Protein AF-A0A1G0ED42-F1 (afdb_monomer)

Radius of gyration: 14.03 Å; Cα contacts (8 Å, |Δi|>4): 177; chains: 1; bounding box: 33×34×34 Å

Mean predicted aligned error: 6.46 Å

Foldseek 3Di:
DPDDDDDDPCLPLVHCVVVPPQDDDDDDQAEAEEEEEPVVCVVCVVSNVVNCVSSNYHYDYDYDYPVNLVDLCVLVVLLVVLVVSVVPPDQGAHEYEEAPSSVVSNVSSCVVNPDRHHHDYHHPDPDD

Sequence (128 aa):
MKNTACHRGLLDPTNATLAHIGEARGTQVVRRLIVIDQAILDVYRDQLRAYFAAWHIRADWKVIDRTNLKTKAIALEIAHAMSQAKSSHRVTPVIAIGCGDLLDRVGLAARMHHQRVSYIRVPVGLMG

pLDDT: mean 81.8, std 12.71,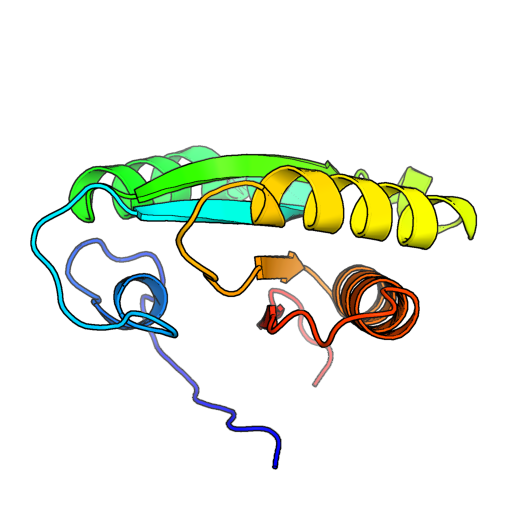 range [36.91, 94.62]

Nearest PDB structures (foldseek):
  5tpr-assembly1_B  TM=8.233E-01  e=5.728E-07  Trichormus variabilis ATCC 29413
  6lk2-assembly1_C  TM=7.253E-01  e=6.692E-05  Providencia alcalifaciens F90-2004
  6lk2-assembly2_B  TM=6.939E-01  e=1.056E-04  Providencia alcalifaciens F90-2004
  3okf-assembly1_B  TM=6.682E-01  e=1.371E-04  Vibrio cholerae O1 biovar El Tor str. N16961
  3okf-assembly1_A  TM=6.426E-01  e=9.897E-05  Vibrio cholerae O1 biovar El Tor str. N16961

Solvent-accessible surface area (backbone atoms only — not comparable to full-atom values): 7614 Å² total; per-residue (Å²): 134,88,88,81,81,91,69,82,59,63,59,38,69,86,42,57,62,70,72,55,63,67,58,78,90,72,100,62,78,46,66,35,48,34,39,31,33,44,74,56,45,71,74,40,46,66,47,51,50,52,24,32,55,72,65,47,37,49,74,44,78,49,72,40,52,75,79,55,72,74,49,79,63,48,26,55,53,49,30,50,53,52,55,62,58,54,72,44,99,59,83,53,44,34,39,34,41,27,40,70,71,58,49,49,36,51,53,47,11,35,65,70,37,94,60,90,55,57,67,44,83,44,76,72,53,100,74,128

Secondary structure (DSSP, 8-state):
-------SSTT-TT--HHHHTTPPP-SSPEEEEEEEEHHHHHHHHHHHHHHHHHTTEEEEEEEE-TTGGG-THHHHHHHHHHHHHHTSSS-PPEEEEE-HHHHHHHHHHHHHSSS---EEEEE-SS--

Structure (mmCIF, N/CA/C/O backbone):
data_AF-A0A1G0ED42-F1
#
_entry.id   AF-A0A1G0ED42-F1
#
loop_
_atom_site.group_PDB
_atom_site.id
_atom_site.type_symbol
_atom_site.label_atom_id
_atom_site.label_alt_id
_atom_site.label_comp_id
_atom_site.label_asym_id
_atom_site.label_entity_id
_atom_site.label_seq_id
_atom_site.pdbx_PDB_ins_code
_atom_site.Cartn_x
_atom_site.Cartn_y
_atom_site.Cartn_z
_atom_site.occupancy
_atom_site.B_iso_or_equiv
_atom_site.auth_seq_id
_atom_site.auth_comp_id
_atom_site.auth_asym_id
_atom_site.auth_atom_id
_atom_site.pdbx_PDB_model_num
ATOM 1 N N . MET A 1 1 ? 11.940 9.689 12.358 1.00 36.91 1 MET A N 1
ATOM 2 C CA . MET A 1 1 ? 11.896 8.333 12.946 1.00 36.91 1 MET A CA 1
ATOM 3 C C . MET A 1 1 ? 11.059 7.435 12.048 1.00 36.91 1 MET A C 1
ATOM 5 O O . MET A 1 1 ? 9.882 7.720 11.872 1.00 36.91 1 MET A O 1
ATOM 9 N N . LYS A 1 2 ? 11.656 6.418 11.413 1.00 48.75 2 LYS A N 1
ATOM 10 C CA . LYS A 1 2 ? 10.901 5.371 10.705 1.00 48.75 2 LYS A CA 1
ATOM 11 C C . LYS A 1 2 ? 10.462 4.356 11.763 1.00 48.75 2 LYS A C 1
ATOM 13 O O . LYS A 1 2 ? 11.318 3.667 12.305 1.00 48.75 2 LYS A O 1
ATOM 18 N N . ASN A 1 3 ? 9.176 4.319 12.104 1.00 60.84 3 ASN A N 1
ATOM 19 C CA . ASN A 1 3 ? 8.655 3.321 13.036 1.00 60.84 3 ASN A CA 1
ATOM 20 C C . ASN A 1 3 ? 8.416 2.028 12.244 1.00 60.84 3 ASN A C 1
ATOM 22 O O . ASN A 1 3 ? 7.456 1.948 11.480 1.00 60.84 3 ASN A O 1
ATOM 26 N N . THR A 1 4 ? 9.347 1.078 12.335 1.00 70.88 4 THR A N 1
ATOM 27 C CA . THR A 1 4 ? 9.291 -0.194 11.598 1.00 70.88 4 THR A CA 1
ATOM 28 C C . THR A 1 4 ? 8.942 -1.300 12.580 1.00 70.88 4 THR A C 1
ATOM 30 O O . THR A 1 4 ? 9.608 -1.432 13.602 1.00 70.88 4 THR A O 1
ATOM 33 N N . ALA A 1 5 ? 7.917 -2.092 12.274 1.00 78.75 5 ALA A N 1
ATOM 34 C CA . ALA A 1 5 ? 7.510 -3.236 13.080 1.00 78.75 5 ALA A CA 1
ATOM 35 C C . ALA A 1 5 ? 7.278 -4.449 12.171 1.00 78.75 5 ALA A C 1
ATOM 37 O O . ALA A 1 5 ? 6.722 -4.315 11.080 1.00 78.75 5 ALA A O 1
ATOM 38 N N . CYS A 1 6 ? 7.727 -5.626 12.610 1.00 78.81 6 CYS A N 1
ATOM 39 C CA . CYS A 1 6 ? 7.523 -6.886 11.902 1.00 78.81 6 CYS A CA 1
ATOM 40 C C . CYS A 1 6 ? 6.319 -7.608 12.512 1.00 78.81 6 CYS A C 1
ATOM 42 O O . CYS A 1 6 ? 6.325 -7.923 13.700 1.00 78.81 6 CYS A O 1
ATOM 44 N N . HIS A 1 7 ? 5.290 -7.861 11.703 1.00 82.12 7 HIS A N 1
ATOM 45 C CA . HIS A 1 7 ? 4.062 -8.528 12.132 1.00 82.12 7 HIS A CA 1
ATOM 46 C C . HIS A 1 7 ? 3.841 -9.793 11.303 1.00 82.12 7 HIS A C 1
ATOM 48 O O . HIS A 1 7 ? 3.868 -9.749 10.072 1.00 82.12 7 HIS A O 1
ATOM 54 N N . ARG A 1 8 ? 3.595 -10.924 11.973 1.00 81.81 8 ARG A N 1
ATOM 55 C CA . ARG A 1 8 ? 3.129 -12.154 11.317 1.00 81.81 8 ARG A CA 1
ATOM 56 C C . ARG A 1 8 ? 1.619 -12.070 11.095 1.00 81.81 8 ARG A C 1
ATOM 58 O O . ARG A 1 8 ? 0.916 -11.482 11.910 1.00 81.81 8 ARG A O 1
ATOM 65 N N . GLY A 1 9 ? 1.139 -12.642 9.991 1.00 85.31 9 GLY A N 1
ATOM 66 C CA . GLY A 1 9 ? -0.294 -12.667 9.677 1.00 85.31 9 GLY A CA 1
ATOM 67 C C . GLY A 1 9 ? -0.903 -11.270 9.547 1.00 85.31 9 GLY A C 1
ATOM 68 O O . GLY A 1 9 ? -1.956 -11.011 10.112 1.00 85.31 9 GLY A O 1
ATOM 69 N N . LEU A 1 10 ? -0.233 -10.337 8.858 1.00 86.06 10 LEU A N 1
ATOM 70 C CA . LEU A 1 10 ? -0.715 -8.951 8.737 1.00 86.06 10 LEU A CA 1
ATOM 71 C C . LEU A 1 10 ? -2.118 -8.848 8.113 1.00 86.06 10 LEU A C 1
ATOM 73 O O . LEU A 1 10 ? -2.864 -7.935 8.448 1.00 86.06 10 LEU A O 1
ATOM 77 N N . LEU A 1 11 ? -2.450 -9.775 7.210 1.00 86.88 11 LEU A N 1
ATOM 78 C CA . LEU A 1 11 ? -3.744 -9.855 6.526 1.00 86.88 11 LEU A CA 1
ATOM 79 C C . LEU A 1 11 ? -4.715 -10.842 7.194 1.00 86.88 11 LEU A C 1
ATOM 81 O O . LEU A 1 11 ? -5.769 -11.129 6.633 1.00 86.88 11 LEU A O 1
ATOM 85 N N . ASP A 1 12 ? -4.373 -11.371 8.372 1.00 88.62 12 ASP A N 1
ATOM 86 C CA . ASP A 1 12 ? -5.309 -12.153 9.177 1.00 88.62 12 ASP A CA 1
ATOM 87 C C . ASP A 1 12 ? -6.413 -11.214 9.696 1.00 88.62 12 ASP A C 1
ATOM 89 O O . ASP A 1 12 ? -6.086 -10.196 10.311 1.00 88.62 12 ASP A O 1
ATOM 93 N N . PRO A 1 13 ? -7.709 -11.502 9.476 1.00 86.31 13 PRO A N 1
ATOM 94 C CA . PRO A 1 13 ? -8.805 -10.668 9.969 1.00 86.31 13 PRO A CA 1
ATOM 95 C C . PRO A 1 13 ? -8.769 -10.403 11.479 1.00 86.31 13 PRO A C 1
ATOM 97 O O . PRO A 1 13 ? -9.276 -9.380 11.925 1.00 86.31 13 PRO A O 1
ATOM 100 N N . THR A 1 14 ? -8.145 -11.276 12.272 1.00 86.00 14 THR A N 1
ATOM 101 C CA . THR A 1 14 ? -7.975 -11.089 13.721 1.00 86.00 14 THR A CA 1
ATOM 102 C C . THR A 1 14 ? -6.859 -10.099 14.077 1.00 86.00 14 THR A C 1
ATOM 104 O O . THR A 1 14 ? -6.791 -9.604 15.204 1.00 86.00 14 THR A O 1
ATOM 107 N N . ASN A 1 15 ? -5.988 -9.759 13.123 1.00 87.12 15 ASN A N 1
ATOM 108 C CA . ASN A 1 15 ? -4.863 -8.860 13.327 1.00 87.12 15 ASN A CA 1
ATOM 109 C C . ASN A 1 15 ? -5.266 -7.392 13.127 1.00 87.12 15 ASN A C 1
ATOM 111 O O . ASN A 1 15 ? -5.411 -6.901 12.010 1.00 87.12 15 ASN A O 1
ATOM 115 N N . ALA A 1 16 ? -5.356 -6.642 14.222 1.00 85.56 16 ALA A N 1
ATOM 116 C CA . ALA A 1 16 ? -5.762 -5.240 14.190 1.00 85.56 16 ALA A CA 1
ATOM 117 C C . ALA A 1 16 ? -4.673 -4.258 13.714 1.00 85.56 16 ALA A C 1
ATOM 119 O O . ALA A 1 16 ? -4.929 -3.059 13.633 1.00 85.56 16 ALA A O 1
ATOM 120 N N . THR A 1 17 ? -3.442 -4.713 13.442 1.00 86.62 17 THR A N 1
ATOM 121 C CA . THR A 1 17 ? -2.308 -3.819 13.163 1.00 86.62 17 THR A CA 1
ATOM 122 C C . THR A 1 17 ? -2.578 -2.905 11.971 1.00 86.62 17 THR A C 1
ATOM 124 O O . THR A 1 17 ? -2.555 -1.688 12.132 1.00 86.62 17 THR A O 1
ATOM 127 N N . LEU A 1 18 ? -2.859 -3.443 10.781 1.00 83.94 18 LEU A N 1
ATOM 128 C CA . LEU A 1 18 ? -3.051 -2.599 9.597 1.00 83.94 18 LEU A CA 1
ATOM 129 C C . LEU A 1 18 ? -4.324 -1.744 9.716 1.00 83.94 18 LEU A C 1
ATOM 131 O O . LEU A 1 18 ? -4.323 -0.585 9.292 1.00 83.94 18 LEU A O 1
ATOM 135 N N . ALA A 1 19 ? -5.364 -2.280 10.356 1.00 82.56 19 ALA A N 1
ATOM 136 C CA . ALA A 1 19 ? -6.606 -1.577 10.636 1.00 82.56 19 ALA A CA 1
ATOM 137 C C . ALA A 1 19 ? -6.406 -0.372 11.563 1.00 82.56 19 ALA A C 1
ATOM 139 O O . ALA A 1 19 ? -6.834 0.717 11.226 1.00 82.56 19 ALA A O 1
ATOM 140 N N . HIS A 1 20 ? -5.672 -0.481 12.667 1.00 81.62 20 HIS A N 1
ATOM 141 C CA . HIS A 1 20 ? -5.564 0.625 13.627 1.00 81.62 20 HIS A CA 1
ATOM 142 C C . HIS A 1 20 ? -4.444 1.635 13.329 1.00 81.62 20 HIS A C 1
ATOM 144 O O . HIS A 1 20 ? -4.409 2.706 13.942 1.00 81.62 20 HIS A O 1
ATOM 150 N N . ILE A 1 21 ? -3.519 1.356 12.398 1.00 78.00 21 ILE A N 1
ATOM 151 C CA . ILE A 1 21 ? -2.447 2.317 12.094 1.00 78.00 21 ILE A CA 1
ATOM 152 C C . ILE A 1 21 ? -3.033 3.599 11.488 1.00 78.00 21 ILE A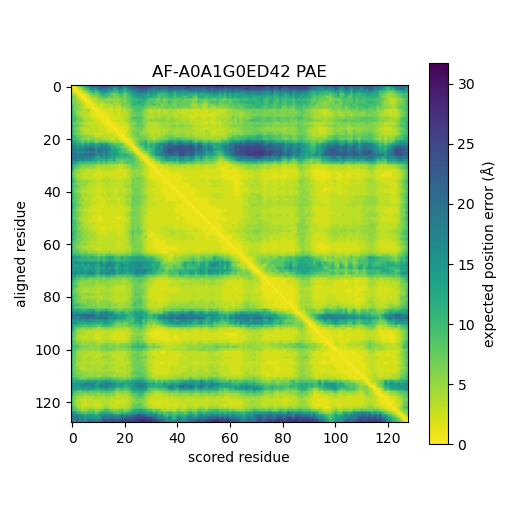 C 1
ATOM 154 O O . ILE A 1 21 ? -3.638 3.593 10.416 1.00 78.00 21 ILE A O 1
ATOM 158 N N . GLY A 1 22 ? -2.774 4.719 12.166 1.00 63.62 22 GLY A N 1
ATOM 159 C CA . GLY A 1 22 ? -3.174 6.056 11.729 1.00 63.62 22 GLY A CA 1
ATOM 160 C C . GLY A 1 22 ? -4.637 6.404 11.986 1.00 63.62 22 GLY A C 1
ATOM 161 O O . GLY A 1 22 ? -5.102 7.423 11.479 1.00 63.62 22 GLY A O 1
ATOM 162 N N . GLU A 1 23 ? -5.360 5.601 12.767 1.00 64.62 23 GLU A N 1
ATOM 163 C CA . GLU A 1 23 ? -6.702 5.953 13.219 1.00 64.62 23 GLU A CA 1
ATOM 164 C C . GLU A 1 23 ? -6.689 6.820 14.478 1.00 64.62 23 GLU A C 1
ATOM 166 O O . GLU A 1 23 ? -6.105 6.473 15.502 1.00 64.62 23 GLU A O 1
ATOM 171 N N . ALA A 1 24 ? -7.446 7.919 14.427 1.00 50.66 24 ALA A N 1
ATOM 172 C CA . ALA A 1 24 ? -8.137 8.416 15.607 1.00 50.66 24 ALA A CA 1
ATOM 173 C C . ALA A 1 24 ? -9.297 7.445 15.887 1.00 50.66 24 ALA A C 1
ATOM 175 O O . ALA A 1 24 ? -10.108 7.193 14.992 1.00 50.66 24 ALA A O 1
ATOM 176 N N . ARG A 1 25 ? -9.352 6.859 17.085 1.00 49.53 25 ARG A N 1
ATOM 177 C CA . ARG A 1 25 ? -10.389 5.904 17.519 1.00 49.53 25 ARG A CA 1
ATOM 178 C C . ARG A 1 25 ? -11.801 6.410 17.172 1.00 49.53 25 ARG A C 1
ATOM 180 O O . ARG A 1 25 ? -12.131 7.544 17.503 1.00 49.53 25 ARG A O 1
ATOM 187 N N . GLY A 1 26 ? -12.621 5.597 16.502 1.00 52.31 26 GLY A N 1
ATOM 188 C CA . GLY A 1 26 ? -14.017 5.929 16.191 1.00 52.31 26 GLY A CA 1
ATOM 189 C C . GLY A 1 26 ? -14.748 4.807 15.447 1.00 52.31 26 GLY A C 1
ATOM 190 O O . GLY A 1 26 ? -14.136 4.070 14.686 1.00 52.31 26 GLY A O 1
ATOM 191 N N . THR A 1 27 ? -16.055 4.685 15.670 1.00 53.28 27 THR A N 1
ATOM 192 C CA . THR A 1 27 ? -16.942 3.580 15.243 1.00 53.28 27 THR A CA 1
ATOM 193 C C . THR A 1 27 ? -17.415 3.654 13.782 1.00 53.28 27 THR A C 1
ATOM 195 O O . THR A 1 27 ? -18.440 3.075 13.430 1.00 53.28 27 THR A O 1
ATOM 198 N N . GLN A 1 28 ? -16.715 4.389 12.915 1.00 62.31 28 GLN A N 1
ATOM 199 C CA . GLN A 1 28 ? -17.231 4.778 11.600 1.00 62.31 28 GLN A CA 1
ATOM 200 C C . GLN A 1 28 ? -16.343 4.273 10.463 1.00 62.31 28 GLN A C 1
ATOM 202 O O . GLN A 1 28 ? -15.123 4.254 10.598 1.00 62.31 28 GLN A O 1
ATOM 207 N N . VAL A 1 29 ? -16.967 3.896 9.339 1.00 65.88 29 VAL A N 1
ATOM 208 C CA . VAL A 1 29 ? -16.306 3.353 8.138 1.00 65.88 29 VAL A CA 1
ATOM 209 C C . VAL A 1 29 ? -15.124 4.230 7.727 1.00 65.88 29 VAL A C 1
ATOM 211 O O . VAL A 1 29 ? -15.290 5.398 7.363 1.00 65.88 29 VAL A O 1
ATOM 214 N N . VAL A 1 30 ? -13.922 3.657 7.757 1.00 78.69 30 VAL A N 1
ATOM 215 C CA . VAL A 1 30 ? -12.686 4.374 7.438 1.00 78.69 30 VAL A CA 1
ATOM 216 C C . VAL A 1 30 ? -12.359 4.179 5.964 1.00 78.69 30 VAL A C 1
ATOM 21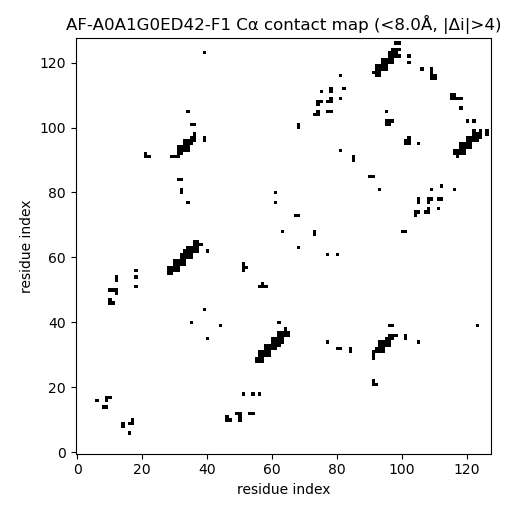8 O O . VAL A 1 30 ? -12.164 3.061 5.492 1.00 78.69 30 VAL A O 1
ATOM 221 N N . ARG A 1 31 ? -12.296 5.281 5.211 1.00 83.94 31 ARG A N 1
ATOM 222 C CA . ARG A 1 31 ? -11.876 5.272 3.804 1.00 83.94 31 ARG A CA 1
ATOM 223 C C . ARG A 1 31 ? -10.353 5.380 3.712 1.00 83.94 31 ARG A C 1
ATOM 225 O O . ARG A 1 31 ? -9.760 6.245 4.365 1.00 83.94 31 ARG A O 1
ATOM 232 N N . ARG A 1 32 ? -9.714 4.508 2.925 1.00 87.75 32 ARG A N 1
ATOM 233 C CA . ARG A 1 32 ? -8.251 4.486 2.747 1.00 87.75 32 ARG A CA 1
ATOM 234 C C . ARG A 1 32 ? -7.864 4.292 1.292 1.00 87.75 32 ARG A C 1
ATOM 236 O O . ARG A 1 32 ? -8.375 3.395 0.629 1.00 87.75 32 ARG A O 1
ATOM 243 N N . LEU A 1 33 ? -6.899 5.088 0.840 1.00 91.19 33 LEU A N 1
ATOM 244 C CA . LEU A 1 33 ? -6.227 4.866 -0.433 1.00 91.19 33 LEU A CA 1
ATOM 245 C C . LEU A 1 33 ? -5.178 3.763 -0.267 1.00 91.19 33 LEU A C 1
ATOM 247 O O . LEU A 1 33 ? -4.265 3.890 0.554 1.00 91.19 33 LEU A O 1
ATOM 251 N N . ILE A 1 34 ? -5.304 2.712 -1.072 1.00 93.31 34 ILE A N 1
ATOM 252 C CA . ILE A 1 34 ? -4.360 1.603 -1.162 1.00 93.31 34 ILE A CA 1
ATOM 253 C C . ILE A 1 34 ? -3.635 1.697 -2.504 1.00 93.31 34 ILE A C 1
ATOM 255 O O . ILE A 1 34 ? -4.251 1.574 -3.562 1.00 93.31 34 ILE A O 1
ATOM 259 N N . VAL A 1 35 ? -2.323 1.914 -2.462 1.00 94.50 35 VAL A N 1
ATOM 260 C CA . VAL A 1 35 ? -1.449 1.859 -3.638 1.00 94.50 35 VAL A CA 1
ATOM 261 C C . VAL A 1 35 ? -0.757 0.502 -3.638 1.00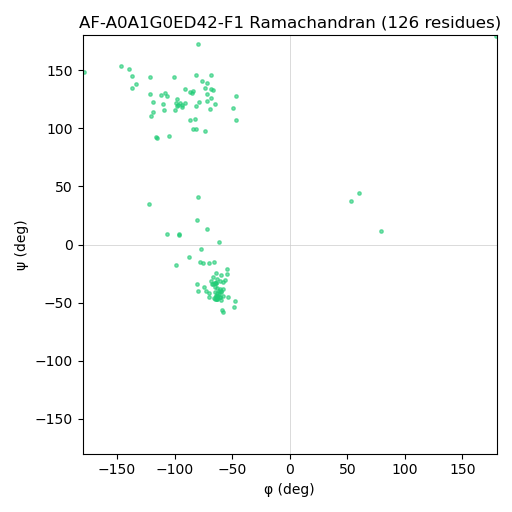 94.50 35 VAL A C 1
ATOM 263 O O . VAL A 1 35 ? -0.004 0.201 -2.713 1.00 94.50 35 VAL A O 1
ATOM 266 N N . ILE A 1 36 ? -1.022 -0.331 -4.642 1.00 94.62 36 ILE A N 1
ATOM 267 C CA . ILE A 1 36 ? -0.561 -1.725 -4.655 1.00 94.62 36 ILE A CA 1
ATOM 268 C C . ILE A 1 36 ? -0.019 -2.136 -6.022 1.00 94.62 36 ILE A C 1
ATOM 270 O O . ILE A 1 36 ? -0.522 -1.694 -7.054 1.00 94.62 36 ILE A O 1
ATOM 274 N N . ASP A 1 37 ? 1.002 -2.989 -6.017 1.00 92.25 37 ASP A N 1
ATOM 275 C CA .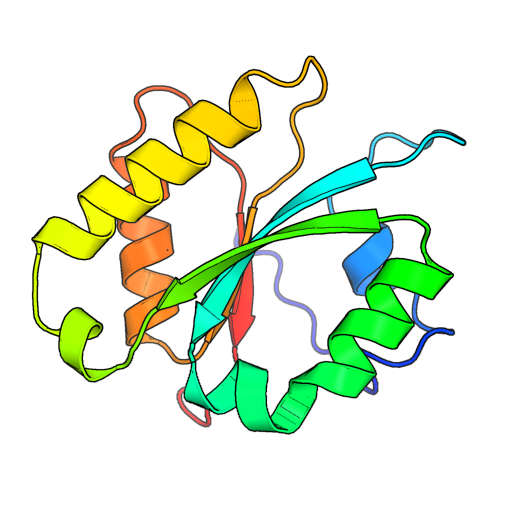 ASP A 1 37 ? 1.495 -3.666 -7.218 1.00 92.25 37 ASP A CA 1
ATOM 276 C C . ASP A 1 37 ? 0.465 -4.686 -7.737 1.00 92.25 37 ASP A C 1
ATOM 278 O O . ASP A 1 37 ? -0.074 -5.479 -6.961 1.00 92.25 37 ASP A O 1
ATOM 282 N N . GLN A 1 38 ? 0.208 -4.687 -9.046 1.00 93.31 38 GLN A N 1
ATOM 283 C CA . GLN A 1 38 ? -0.741 -5.600 -9.692 1.00 93.31 38 GLN A CA 1
ATOM 284 C C . GLN A 1 38 ? -0.460 -7.076 -9.365 1.00 93.31 38 GLN A C 1
ATOM 286 O O . GLN A 1 38 ? -1.379 -7.798 -8.987 1.00 93.31 38 GLN A O 1
ATOM 291 N N . ALA A 1 39 ? 0.802 -7.514 -9.419 1.00 91.19 39 ALA A N 1
ATOM 292 C CA . ALA A 1 39 ? 1.155 -8.913 -9.183 1.00 91.19 39 ALA A CA 1
ATOM 293 C C . ALA A 1 39 ? 0.885 -9.337 -7.731 1.00 91.19 39 ALA A C 1
ATOM 295 O O . ALA A 1 39 ? 0.482 -10.468 -7.472 1.00 91.19 39 ALA A O 1
ATOM 296 N N . ILE A 1 40 ? 1.062 -8.421 -6.773 1.00 91.94 40 ILE A N 1
ATOM 297 C CA . ILE A 1 40 ? 0.714 -8.672 -5.369 1.00 91.94 40 ILE A CA 1
ATOM 298 C C . ILE A 1 40 ? -0.799 -8.732 -5.216 1.00 91.94 40 ILE A C 1
ATOM 300 O O . ILE A 1 40 ? -1.308 -9.625 -4.541 1.00 91.94 40 ILE A O 1
ATOM 304 N N . LEU A 1 41 ? -1.524 -7.793 -5.829 1.00 94.12 41 LEU A N 1
ATOM 305 C CA . LEU A 1 41 ? -2.977 -7.797 -5.760 1.00 94.12 41 LEU A CA 1
ATOM 306 C C . LEU A 1 41 ? -3.546 -9.104 -6.309 1.00 94.12 41 LEU A C 1
ATOM 308 O O . LEU A 1 41 ? -4.486 -9.617 -5.723 1.00 94.12 41 LEU A O 1
ATOM 312 N N . ASP A 1 42 ? -2.983 -9.663 -7.375 1.00 93.94 42 ASP A N 1
ATOM 313 C CA . ASP A 1 42 ? -3.481 -10.911 -7.955 1.00 93.94 42 ASP A CA 1
ATOM 314 C C . ASP A 1 42 ? -3.256 -12.130 -7.055 1.00 93.94 42 ASP A C 1
ATOM 316 O O . ASP A 1 42 ? -4.107 -13.013 -7.013 1.00 93.94 42 ASP A O 1
ATOM 320 N N . VAL A 1 43 ? -2.181 -12.144 -6.262 1.00 93.38 43 VAL A N 1
ATOM 321 C CA . VAL A 1 43 ? -1.913 -13.219 -5.290 1.00 93.38 43 VAL A CA 1
ATOM 322 C C . VAL A 1 43 ? -2.729 -13.048 -4.005 1.00 93.38 43 VAL A C 1
ATOM 324 O O . VAL A 1 43 ? -3.229 -14.020 -3.445 1.00 93.38 43 VAL A O 1
ATOM 327 N N . TYR A 1 44 ? -2.875 -11.813 -3.522 1.00 92.31 44 TYR A N 1
ATOM 328 C CA . TYR A 1 44 ? -3.437 -11.516 -2.200 1.00 92.31 44 TYR A CA 1
ATOM 329 C C . TYR A 1 44 ? -4.855 -10.936 -2.243 1.00 92.31 44 TYR A C 1
ATOM 331 O O . TYR A 1 44 ? -5.362 -10.492 -1.211 1.00 92.31 44 TYR A O 1
ATOM 339 N N . ARG A 1 45 ? -5.510 -10.930 -3.412 1.00 93.56 45 ARG A N 1
ATOM 340 C CA . ARG A 1 45 ? -6.808 -10.273 -3.652 1.00 93.56 45 ARG A CA 1
ATOM 341 C C . ARG A 1 45 ? -7.842 -10.606 -2.587 1.00 93.56 45 ARG A C 1
ATOM 343 O O . ARG A 1 45 ? -8.433 -9.700 -1.998 1.00 93.56 45 ARG A O 1
ATOM 350 N N . ASP A 1 46 ? -8.049 -11.896 -2.357 1.00 93.50 46 ASP A N 1
ATOM 351 C CA . ASP A 1 46 ? -9.115 -12.386 -1.489 1.00 93.50 46 ASP A CA 1
ATOM 352 C C . ASP A 1 46 ? -8.797 -12.118 -0.021 1.00 93.50 46 ASP A C 1
ATOM 354 O O . ASP A 1 46 ? -9.658 -11.649 0.719 1.00 93.50 46 ASP A O 1
ATOM 358 N N . GLN A 1 47 ? -7.536 -12.297 0.381 1.00 93.00 47 GLN A N 1
ATOM 359 C CA . GLN A 1 47 ? -7.074 -12.002 1.739 1.00 93.00 47 GLN A CA 1
ATOM 360 C C . GLN A 1 47 ? -7.199 -10.510 2.060 1.00 93.00 47 GLN A C 1
ATOM 362 O O . GLN A 1 47 ? -7.714 -10.139 3.110 1.00 93.00 47 GLN A O 1
ATOM 367 N N . LEU A 1 48 ? -6.793 -9.642 1.131 1.00 93.06 48 LEU A N 1
ATOM 368 C CA . LEU A 1 48 ? -6.923 -8.195 1.275 1.00 93.06 48 LEU A CA 1
ATOM 369 C C . LEU A 1 48 ? -8.390 -7.763 1.368 1.00 93.06 48 LEU A C 1
ATOM 371 O O . LEU A 1 48 ? -8.740 -6.944 2.217 1.00 93.06 48 LEU A O 1
ATOM 375 N N . ARG A 1 49 ? -9.260 -8.308 0.508 1.00 91.88 49 ARG A N 1
ATOM 376 C CA . ARG A 1 49 ? -10.699 -8.012 0.537 1.00 91.88 49 ARG A CA 1
ATOM 377 C C . ARG A 1 49 ? -11.342 -8.480 1.836 1.00 91.88 49 ARG A C 1
ATOM 379 O O . ARG A 1 49 ? -12.068 -7.698 2.443 1.00 91.88 49 ARG A O 1
ATOM 386 N N . ALA A 1 50 ? -11.051 -9.705 2.270 1.00 91.94 50 ALA A N 1
ATOM 387 C CA . ALA A 1 50 ? -11.554 -10.255 3.524 1.00 91.94 50 ALA A CA 1
ATOM 388 C C . ALA A 1 50 ? -11.092 -9.419 4.725 1.00 91.94 50 ALA A C 1
ATOM 390 O O . ALA A 1 50 ? -11.913 -9.049 5.562 1.00 91.94 50 ALA A O 1
ATOM 391 N N . TYR A 1 51 ? -9.810 -9.047 4.764 1.00 91.88 51 TYR A N 1
ATOM 392 C CA . TYR A 1 51 ? -9.252 -8.201 5.814 1.00 91.88 51 TYR A CA 1
ATOM 393 C C . TYR A 1 51 ? -9.956 -6.842 5.883 1.00 91.88 51 TYR A C 1
ATOM 395 O O . TYR A 1 51 ? -10.508 -6.474 6.917 1.00 91.88 51 TYR A O 1
ATOM 403 N N . PHE A 1 52 ? -9.996 -6.092 4.777 1.00 90.38 52 PHE A N 1
ATOM 404 C CA . PHE A 1 52 ? -10.611 -4.763 4.786 1.00 90.38 52 PHE A CA 1
ATOM 405 C C . PHE A 1 52 ? -12.119 -4.811 5.060 1.00 90.38 52 PHE A C 1
ATOM 407 O O . PHE A 1 52 ? -12.633 -3.911 5.723 1.00 90.38 52 PHE A O 1
ATOM 414 N N . ALA A 1 53 ? -12.817 -5.861 4.618 1.00 89.25 53 ALA A N 1
ATOM 415 C CA . ALA A 1 53 ? -14.226 -6.064 4.940 1.00 89.25 53 ALA A CA 1
ATOM 416 C C . ALA A 1 53 ? -14.447 -6.323 6.439 1.00 89.25 53 ALA A C 1
ATOM 418 O O . ALA A 1 53 ? -15.315 -5.683 7.031 1.00 89.25 53 ALA A O 1
ATOM 419 N N . ALA A 1 54 ? -13.640 -7.193 7.059 1.00 89.44 54 ALA A N 1
ATOM 420 C CA . ALA A 1 54 ? -13.728 -7.512 8.486 1.00 89.44 54 ALA A CA 1
ATOM 421 C C . ALA A 1 54 ? -13.510 -6.284 9.386 1.00 89.44 54 ALA A C 1
ATOM 423 O O . ALA A 1 54 ? -14.116 -6.175 10.447 1.00 89.44 54 ALA A O 1
ATOM 424 N N . TRP A 1 55 ? -12.689 -5.334 8.933 1.00 87.56 55 TRP A N 1
ATOM 425 C CA . TRP A 1 55 ? -12.390 -4.094 9.655 1.00 87.56 55 TRP A CA 1
ATOM 426 C C . TRP A 1 55 ? -13.238 -2.891 9.215 1.00 87.56 55 TRP A C 1
ATOM 428 O O . TRP A 1 55 ? -12.957 -1.766 9.622 1.00 87.56 55 TRP A O 1
ATOM 438 N N . HIS A 1 56 ? -14.269 -3.091 8.384 1.00 86.94 56 HIS A N 1
ATOM 439 C CA . HIS A 1 56 ? -15.126 -2.020 7.853 1.00 86.94 56 HIS A CA 1
ATOM 440 C C . HIS A 1 56 ? -14.343 -0.875 7.174 1.00 86.94 56 HIS A C 1
ATOM 442 O O . HIS A 1 56 ? -14.706 0.303 7.262 1.00 86.94 56 HIS A O 1
ATOM 448 N N . ILE A 1 57 ? -13.263 -1.221 6.469 1.00 86.69 57 ILE A N 1
ATOM 449 C CA . ILE A 1 57 ? -12.412 -0.280 5.738 1.00 86.69 57 ILE A CA 1
ATOM 450 C C . ILE A 1 57 ? -12.861 -0.224 4.279 1.00 86.69 57 ILE A C 1
ATOM 452 O O . ILE A 1 57 ? -12.822 -1.214 3.548 1.00 86.69 57 ILE A O 1
ATOM 456 N N . ARG A 1 58 ? -13.223 0.973 3.812 1.00 87.94 58 ARG A N 1
ATOM 457 C CA . ARG A 1 58 ? -13.476 1.220 2.389 1.00 87.94 58 ARG A CA 1
ATOM 458 C C . ARG A 1 58 ? -12.152 1.509 1.685 1.00 87.94 58 ARG A C 1
ATOM 460 O O . ARG A 1 58 ? -11.644 2.628 1.749 1.00 87.94 58 ARG A O 1
ATOM 467 N N . ALA A 1 59 ? -11.604 0.494 1.027 1.00 89.19 59 ALA A N 1
ATOM 468 C CA . ALA A 1 59 ? -10.374 0.604 0.251 1.00 89.19 59 ALA A CA 1
ATOM 469 C C . ALA A 1 59 ? -10.637 1.201 -1.146 1.00 89.19 59 ALA A C 1
ATOM 471 O O . ALA A 1 59 ? -11.355 0.607 -1.952 1.00 89.19 59 ALA A O 1
ATOM 472 N N . ASP A 1 60 ? -10.029 2.351 -1.444 1.00 91.38 60 ASP A N 1
ATOM 473 C CA . ASP A 1 60 ? -9.877 2.857 -2.810 1.00 91.38 60 ASP A CA 1
ATOM 474 C C . ASP A 1 60 ? -8.553 2.355 -3.376 1.00 91.38 60 ASP A C 1
ATOM 476 O O . ASP A 1 60 ? -7.487 2.621 -2.822 1.00 91.38 60 ASP A O 1
ATOM 480 N N . TRP A 1 61 ? -8.611 1.630 -4.485 1.00 93.00 61 TRP A N 1
ATOM 481 C CA . TRP A 1 61 ? -7.451 0.947 -5.043 1.00 93.00 61 TRP A CA 1
ATOM 482 C C . TRP A 1 61 ? -6.824 1.763 -6.172 1.00 93.00 61 TRP A C 1
ATOM 484 O O . TRP A 1 61 ? -7.451 1.987 -7.205 1.00 93.00 61 TRP A O 1
ATOM 494 N N . LYS A 1 62 ? -5.558 2.156 -6.012 1.00 94.62 62 LYS A N 1
ATOM 495 C CA . LYS A 1 62 ? -4.689 2.601 -7.109 1.00 94.62 62 LYS A CA 1
ATOM 496 C C . LYS A 1 62 ? -3.706 1.473 -7.395 1.00 94.62 62 LYS A C 1
ATOM 498 O O . LYS A 1 62 ? -2.666 1.349 -6.749 1.00 94.62 62 LYS A O 1
ATOM 503 N N . VAL A 1 63 ? -4.077 0.628 -8.346 1.00 94.12 63 VAL A N 1
ATOM 504 C CA . VAL A 1 63 ? -3.260 -0.514 -8.757 1.00 94.12 63 VAL A CA 1
ATOM 505 C C . VAL A 1 63 ? -2.229 -0.052 -9.778 1.00 94.12 63 VAL A C 1
ATOM 507 O O . VAL A 1 63 ? -2.562 0.689 -10.704 1.00 94.12 63 VAL A O 1
ATOM 510 N N . ILE A 1 64 ? -0.975 -0.445 -9.577 1.00 91.38 64 ILE A N 1
ATOM 511 C CA . ILE A 1 64 ? 0.147 -0.077 -10.434 1.00 91.38 64 ILE A CA 1
ATOM 512 C C . ILE A 1 64 ? 0.754 -1.346 -11.025 1.00 91.38 64 ILE A C 1
ATOM 514 O O . ILE A 1 64 ? 1.194 -2.236 -10.301 1.00 91.38 64 ILE A O 1
ATOM 518 N N . ASP A 1 65 ? 0.807 -1.408 -12.350 1.00 87.69 65 ASP A N 1
ATOM 519 C CA . ASP A 1 65 ? 1.550 -2.445 -13.060 1.00 87.69 65 ASP A CA 1
ATOM 520 C C . ASP A 1 65 ? 3.060 -2.153 -13.003 1.00 87.69 65 ASP A C 1
ATOM 522 O O . ASP A 1 65 ? 3.493 -1.004 -13.156 1.00 87.69 65 ASP A O 1
ATOM 526 N N . ARG A 1 66 ? 3.880 -3.196 -12.831 1.00 76.19 66 ARG A N 1
ATOM 527 C CA . ARG A 1 66 ? 5.347 -3.095 -12.827 1.00 76.19 66 ARG A CA 1
ATOM 528 C C . ARG A 1 66 ? 5.928 -2.473 -14.093 1.00 76.19 66 ARG A C 1
ATOM 530 O O . ARG A 1 66 ? 6.964 -1.818 -14.024 1.00 76.19 66 ARG A O 1
ATOM 537 N N . THR A 1 67 ? 5.291 -2.648 -15.241 1.00 77.00 67 THR A N 1
ATOM 538 C CA . THR A 1 67 ? 5.706 -2.018 -16.503 1.00 77.00 67 THR A CA 1
ATOM 539 C C . THR A 1 67 ? 5.608 -0.491 -16.434 1.00 77.00 67 THR A C 1
ATOM 541 O O . THR A 1 67 ? 6.516 0.212 -16.885 1.00 77.00 67 THR A O 1
ATOM 544 N N . ASN A 1 68 ? 4.585 0.031 -15.753 1.00 74.56 68 ASN A N 1
ATOM 545 C CA . ASN A 1 68 ? 4.376 1.463 -15.520 1.00 74.56 68 ASN A CA 1
ATOM 546 C C . ASN A 1 68 ? 5.314 2.037 -14.450 1.00 74.56 68 ASN A C 1
ATOM 548 O O . ASN A 1 68 ? 5.549 3.249 -14.401 1.00 74.56 68 ASN A O 1
ATOM 552 N N . LEU A 1 69 ? 5.940 1.173 -13.642 1.00 71.50 69 LEU A N 1
ATOM 553 C CA . LEU A 1 69 ? 7.004 1.553 -12.719 1.00 71.50 69 LEU A CA 1
ATOM 554 C C . LEU A 1 69 ? 8.325 1.903 -13.428 1.00 71.50 69 LEU A C 1
ATOM 556 O O . LEU A 1 69 ? 9.342 2.038 -12.775 1.00 71.50 69 LEU A O 1
ATOM 560 N N . LYS A 1 70 ? 8.389 2.103 -14.744 1.00 71.31 70 LYS A N 1
ATOM 561 C CA . LYS A 1 70 ? 9.581 2.706 -15.383 1.00 71.31 70 LYS A CA 1
ATOM 562 C C . LYS A 1 70 ? 9.406 4.197 -15.657 1.00 71.31 70 LYS A C 1
ATOM 564 O O . LYS A 1 70 ? 10.385 4.930 -15.776 1.00 71.31 70 LYS A O 1
ATOM 569 N N 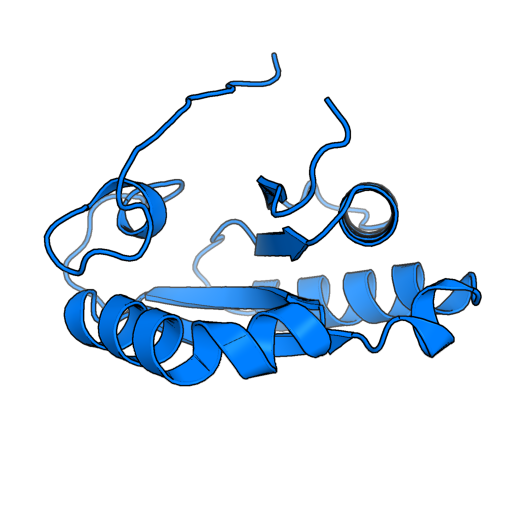. THR A 1 71 ? 8.168 4.680 -15.650 1.00 76.62 71 THR A N 1
ATOM 570 C CA . THR A 1 71 ? 7.841 6.052 -16.038 1.00 76.62 71 THR A CA 1
ATOM 571 C C . THR A 1 71 ? 7.865 6.978 -14.825 1.00 76.62 71 THR A C 1
ATOM 573 O O . THR A 1 71 ? 7.288 6.666 -13.782 1.00 76.62 71 THR A O 1
ATOM 576 N N . LYS A 1 72 ? 8.501 8.152 -14.944 1.00 71.06 72 LYS A N 1
ATOM 577 C CA . LYS A 1 72 ? 8.507 9.178 -13.877 1.00 71.06 72 LYS A CA 1
ATOM 578 C C . LYS A 1 72 ? 7.106 9.741 -13.588 1.00 71.06 72 LYS A C 1
ATOM 580 O O . LYS A 1 72 ? 6.842 10.175 -12.471 1.00 71.06 72 LYS A O 1
ATOM 585 N N . ALA A 1 73 ? 6.202 9.674 -14.568 1.00 83.38 73 ALA A N 1
ATOM 586 C CA . ALA A 1 73 ? 4.816 10.128 -14.464 1.00 83.38 73 ALA A CA 1
ATOM 587 C C . ALA A 1 73 ? 4.017 9.416 -13.360 1.00 83.38 73 ALA A C 1
ATOM 589 O O . ALA A 1 73 ? 3.115 10.020 -12.785 1.00 83.38 73 ALA A O 1
ATOM 590 N N . ILE A 1 74 ? 4.384 8.184 -12.985 1.00 88.50 74 ILE A N 1
ATOM 591 C CA . ILE A 1 74 ? 3.606 7.435 -11.992 1.00 88.50 74 ILE A CA 1
ATOM 592 C C . ILE A 1 74 ? 3.611 8.111 -10.617 1.00 88.50 74 ILE A C 1
ATOM 594 O O . ILE A 1 74 ? 2.619 8.050 -9.901 1.00 88.50 74 ILE A O 1
ATOM 598 N N . ALA A 1 75 ? 4.708 8.778 -10.237 1.00 88.44 75 ALA A N 1
ATOM 599 C CA . ALA A 1 75 ? 4.772 9.487 -8.962 1.00 88.44 75 ALA A CA 1
ATOM 600 C C . ALA A 1 75 ? 3.775 10.656 -8.939 1.00 88.44 75 ALA A C 1
ATOM 602 O O . ALA A 1 75 ? 3.134 10.899 -7.919 1.00 88.44 75 ALA A O 1
ATOM 603 N N . LEU A 1 76 ? 3.588 11.326 -10.081 1.00 88.62 76 LEU A N 1
ATOM 604 C CA . LEU A 1 76 ? 2.605 12.394 -10.231 1.00 88.62 76 LEU A CA 1
ATOM 605 C C . LEU A 1 76 ? 1.172 11.847 -10.195 1.00 88.62 76 LEU A C 1
ATOM 607 O O . LEU A 1 76 ? 0.319 12.413 -9.518 1.00 88.62 76 LEU A O 1
ATOM 611 N N . GLU A 1 77 ? 0.912 10.716 -10.851 1.00 90.06 77 GLU A N 1
ATOM 612 C CA . GLU A 1 77 ? -0.394 10.050 -10.775 1.00 90.06 77 GLU A CA 1
ATOM 613 C C . GLU A 1 77 ? -0.745 9.603 -9.354 1.00 90.06 77 GLU A C 1
ATOM 615 O O . GLU A 1 77 ? -1.885 9.756 -8.911 1.00 90.06 77 GLU A O 1
ATOM 620 N N . ILE A 1 78 ? 0.230 9.050 -8.626 1.00 90.62 78 ILE A N 1
ATOM 621 C CA . ILE A 1 78 ? 0.058 8.676 -7.223 1.00 90.62 78 ILE A CA 1
ATOM 622 C C . ILE A 1 78 ? -0.223 9.936 -6.397 1.00 90.62 78 ILE A C 1
ATOM 624 O O . ILE A 1 78 ? -1.165 9.936 -5.609 1.00 90.62 78 ILE A O 1
ATOM 628 N N . ALA A 1 79 ? 0.523 11.026 -6.604 1.00 89.56 79 ALA A N 1
ATOM 629 C CA . ALA A 1 79 ? 0.297 12.288 -5.899 1.00 89.56 79 ALA A CA 1
ATOM 630 C C . ALA A 1 79 ? -1.109 12.854 -6.167 1.00 89.56 79 ALA A C 1
ATOM 632 O O . ALA A 1 79 ? -1.766 13.339 -5.243 1.00 89.56 79 ALA A O 1
ATOM 633 N N . HIS A 1 80 ? -1.608 12.730 -7.400 1.00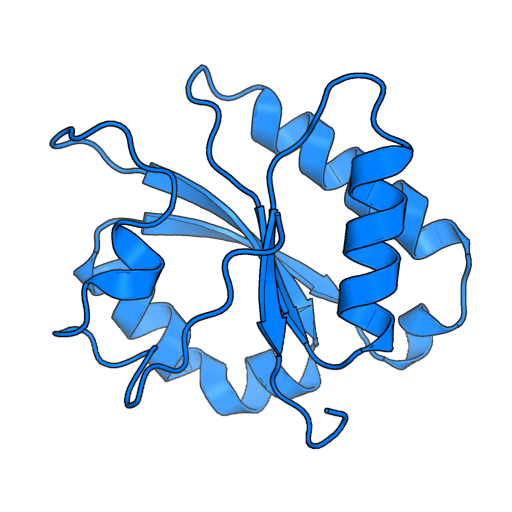 88.75 80 HIS A N 1
ATOM 634 C CA . HIS A 1 80 ? -2.973 13.115 -7.745 1.00 88.75 80 HIS A CA 1
ATOM 635 C C . HIS A 1 80 ? -4.008 12.250 -7.009 1.00 88.75 80 HIS A C 1
ATOM 637 O O . HIS A 1 80 ? -4.920 12.786 -6.384 1.00 88.75 80 HIS A O 1
ATOM 643 N N . ALA A 1 81 ? -3.837 10.924 -6.991 1.00 89.06 81 ALA A N 1
ATOM 644 C CA . ALA A 1 81 ? -4.718 10.022 -6.244 1.00 89.06 81 ALA A CA 1
ATOM 645 C C . ALA A 1 81 ? -4.725 10.327 -4.733 1.00 89.06 81 ALA A C 1
ATOM 647 O O . ALA A 1 81 ? -5.783 10.325 -4.102 1.00 89.06 81 ALA A O 1
ATOM 648 N N . MET A 1 82 ? -3.561 10.652 -4.156 1.00 87.94 82 MET A N 1
ATOM 649 C CA . MET A 1 82 ? -3.444 11.086 -2.758 1.00 87.94 82 MET A CA 1
ATOM 650 C C . MET A 1 82 ? -4.227 12.375 -2.483 1.00 87.94 82 MET A C 1
ATOM 652 O O . MET A 1 82 ? -4.871 12.487 -1.439 1.00 87.94 82 MET A O 1
ATOM 656 N N . SER A 1 83 ? -4.194 13.333 -3.413 1.00 85.25 83 SER A N 1
ATOM 657 C CA . SER A 1 83 ? -4.938 14.592 -3.304 1.00 85.25 83 SER A CA 1
ATOM 658 C C . SER A 1 83 ? -6.453 14.356 -3.303 1.00 85.25 83 SER A C 1
ATOM 660 O O . SER A 1 83 ? -7.152 14.871 -2.431 1.00 85.25 83 SER A O 1
ATOM 662 N N . GLN A 1 84 ? -6.948 13.490 -4.193 1.00 84.38 84 GLN A N 1
ATOM 663 C CA . GLN A 1 84 ? -8.370 13.129 -4.249 1.00 84.38 84 GLN A CA 1
ATOM 664 C C . GLN A 1 84 ? -8.836 12.418 -2.970 1.00 84.38 84 GLN A C 1
ATOM 666 O O . GLN A 1 84 ? -9.896 12.728 -2.427 1.00 84.38 84 GLN A O 1
ATOM 671 N N . ALA A 1 85 ? -8.022 11.501 -2.438 1.00 79.69 85 ALA A N 1
ATOM 672 C CA . ALA A 1 85 ? -8.339 10.787 -1.201 1.00 79.69 85 ALA A CA 1
ATOM 673 C C . ALA A 1 85 ? -8.407 11.722 0.024 1.00 79.69 85 ALA A C 1
ATOM 675 O O . ALA A 1 85 ? -9.234 11.517 0.915 1.00 79.69 85 ALA A O 1
ATOM 676 N N . LYS A 1 86 ? -7.582 12.779 0.050 1.00 72.50 86 LYS A N 1
ATOM 677 C CA . LYS A 1 86 ? -7.555 13.791 1.119 1.00 72.50 86 LYS A CA 1
ATOM 678 C C . LYS A 1 86 ? -8.779 14.707 1.168 1.00 72.50 86 LYS A C 1
ATOM 680 O O . LYS A 1 86 ? -8.976 15.352 2.190 1.00 72.50 86 LYS A O 1
ATOM 685 N N . SER A 1 87 ? -9.598 14.779 0.118 1.00 66.25 87 SER A N 1
ATOM 686 C CA . SER A 1 87 ? -10.830 15.588 0.130 1.00 66.25 87 SER A CA 1
ATOM 687 C C . SER A 1 87 ? -11.879 15.061 1.131 1.00 66.25 87 SER A C 1
ATOM 689 O O . SER A 1 87 ? -12.802 15.774 1.526 1.00 66.25 87 SER A O 1
ATOM 691 N N . SER A 1 88 ? -11.711 13.826 1.616 1.00 62.56 88 SER A N 1
ATOM 692 C CA . SER A 1 88 ? -12.449 13.308 2.767 1.00 62.56 88 SER A CA 1
ATOM 693 C C . SER A 1 88 ? -12.044 14.058 4.044 1.00 62.56 88 SER A C 1
ATOM 695 O O . SER A 1 88 ? -10.859 14.186 4.333 1.00 62.56 88 SER A O 1
ATOM 697 N N . HIS A 1 89 ? -13.006 14.495 4.864 1.00 57.56 89 HIS A N 1
ATOM 698 C CA . HIS A 1 89 ? -12.775 15.278 6.097 1.00 57.56 89 HIS A CA 1
ATOM 699 C C . HIS A 1 89 ? -11.936 14.549 7.179 1.00 57.56 89 HIS A C 1
ATOM 701 O O . HIS A 1 89 ? -11.703 15.086 8.260 1.00 57.56 89 HIS A O 1
ATOM 707 N N . ARG A 1 90 ? -11.465 13.324 6.906 1.00 64.81 90 ARG A N 1
ATOM 708 C CA . ARG A 1 90 ? -10.611 12.521 7.779 1.00 64.81 90 ARG A CA 1
ATOM 709 C C . ARG A 1 90 ? -9.283 12.233 7.085 1.00 64.81 90 ARG A C 1
ATOM 711 O O . ARG A 1 90 ? -9.233 11.485 6.112 1.00 64.81 90 ARG A O 1
ATOM 718 N N . VAL A 1 91 ? -8.199 12.785 7.624 1.00 64.75 91 VAL A N 1
ATOM 719 C CA . VAL A 1 91 ? -6.839 12.515 7.140 1.00 64.75 91 VAL A CA 1
ATOM 720 C C . VAL A 1 91 ? -6.425 11.111 7.586 1.00 64.75 91 VAL A C 1
ATOM 722 O O . VAL A 1 91 ? -6.002 10.915 8.722 1.00 64.75 91 VAL A O 1
ATOM 725 N N . THR A 1 92 ? -6.564 10.128 6.701 1.00 74.62 92 THR A N 1
ATOM 726 C CA . THR A 1 92 ? -6.064 8.761 6.901 1.00 74.62 92 THR A CA 1
ATOM 727 C C . THR A 1 92 ? -4.748 8.579 6.143 1.00 74.62 92 THR A C 1
ATOM 729 O O . THR A 1 92 ? -4.562 9.178 5.077 1.00 74.62 92 THR A O 1
ATOM 732 N N . PRO A 1 93 ? -3.782 7.810 6.674 1.00 85.62 93 PRO A N 1
ATOM 733 C CA . PRO A 1 93 ? -2.558 7.548 5.936 1.00 85.62 93 PRO A CA 1
ATOM 734 C C . PRO A 1 93 ? -2.832 6.666 4.713 1.00 85.62 93 PRO A C 1
ATOM 736 O O . PRO A 1 93 ? -3.658 5.754 4.749 1.00 85.62 93 PRO A O 1
ATOM 739 N N . VAL A 1 94 ? -2.081 6.908 3.642 1.00 89.69 94 VAL A N 1
ATOM 740 C CA . VAL A 1 94 ? -2.087 6.067 2.437 1.00 89.69 94 VAL A CA 1
ATOM 741 C C . VAL A 1 94 ? -1.359 4.760 2.740 1.00 89.69 94 VAL A C 1
ATOM 743 O O . VAL A 1 94 ? -0.274 4.788 3.319 1.00 89.69 94 VAL A O 1
ATOM 746 N N . ILE A 1 95 ? -1.907 3.615 2.340 1.00 92.06 95 ILE A N 1
ATOM 747 C CA . ILE A 1 95 ? -1.237 2.317 2.502 1.00 92.06 95 ILE A CA 1
ATOM 748 C C . ILE A 1 95 ? -0.574 1.949 1.177 1.00 92.06 95 ILE A C 1
ATOM 750 O O . ILE A 1 95 ? -1.252 1.834 0.160 1.00 92.06 95 ILE A O 1
ATOM 754 N N . ALA A 1 96 ? 0.742 1.750 1.185 1.00 93.81 96 ALA A N 1
ATOM 755 C CA . ALA A 1 96 ? 1.498 1.300 0.024 1.00 93.81 96 ALA A CA 1
ATOM 756 C C . ALA A 1 96 ? 2.005 -0.127 0.222 1.00 93.81 96 ALA A C 1
ATOM 758 O O . ALA A 1 96 ? 2.750 -0.385 1.167 1.00 93.81 96 ALA A O 1
ATOM 759 N N . ILE A 1 97 ? 1.616 -1.033 -0.674 1.00 93.62 97 ILE A N 1
ATOM 760 C CA . ILE A 1 97 ? 1.910 -2.468 -0.600 1.00 93.62 97 ILE A CA 1
ATOM 761 C C . ILE A 1 97 ? 2.692 -2.868 -1.849 1.00 93.62 97 ILE A C 1
ATOM 763 O O . ILE A 1 97 ? 2.157 -2.848 -2.956 1.00 93.62 97 ILE A O 1
ATOM 767 N N . GLY A 1 98 ? 3.972 -3.198 -1.696 1.00 90.94 98 GLY A N 1
ATOM 768 C CA . GLY A 1 98 ? 4.840 -3.366 -2.858 1.00 90.94 98 GLY A CA 1
ATOM 769 C C . GLY A 1 98 ? 6.282 -3.714 -2.558 1.00 90.94 98 GLY A C 1
ATOM 770 O O . GLY A 1 98 ? 6.711 -3.784 -1.408 1.00 90.94 98 GLY A O 1
ATOM 771 N N . CYS A 1 99 ? 7.049 -3.877 -3.631 1.00 86.81 99 CYS A N 1
ATOM 772 C CA . CYS A 1 99 ? 8.508 -3.914 -3.585 1.00 86.81 99 CYS A CA 1
ATOM 773 C C . CYS A 1 99 ? 9.101 -2.493 -3.496 1.00 86.81 99 CYS A C 1
ATOM 775 O O . CYS A 1 99 ? 8.386 -1.500 -3.644 1.00 86.81 99 CYS A O 1
ATOM 777 N N . GLY A 1 100 ? 10.421 -2.398 -3.295 1.00 85.69 100 GLY A N 1
ATOM 778 C CA . GLY A 1 100 ? 11.145 -1.134 -3.087 1.00 85.69 100 GLY A CA 1
ATOM 779 C C . GLY A 1 100 ? 10.805 -0.019 -4.084 1.00 85.69 100 GLY A C 1
ATOM 780 O O . GLY A 1 100 ? 10.451 1.072 -3.654 1.00 85.69 100 GLY A O 1
ATOM 781 N N . ASP A 1 101 ? 10.796 -0.309 -5.388 1.00 87.94 101 ASP A N 1
ATOM 782 C CA . ASP A 1 101 ? 10.529 0.692 -6.436 1.00 87.94 101 ASP A CA 1
ATOM 783 C C . ASP A 1 101 ? 9.132 1.342 -6.315 1.00 87.94 101 ASP A C 1
ATOM 785 O O . ASP A 1 101 ? 9.012 2.569 -6.327 1.00 87.94 101 ASP A O 1
ATOM 789 N N . LEU A 1 102 ? 8.069 0.553 -6.087 1.00 90.25 102 LEU A N 1
ATOM 790 C CA . LEU A 1 102 ? 6.728 1.098 -5.815 1.00 90.25 102 LEU A CA 1
ATOM 791 C C . LEU A 1 102 ? 6.751 1.982 -4.561 1.00 90.25 102 LEU A C 1
ATOM 793 O O . LEU A 1 102 ? 6.231 3.099 -4.567 1.00 90.25 102 LEU A O 1
ATOM 797 N N . LEU A 1 103 ? 7.351 1.482 -3.479 1.00 91.12 103 LEU A N 1
ATOM 798 C CA . LEU A 1 103 ? 7.376 2.185 -2.200 1.00 91.12 103 LEU A CA 1
ATOM 799 C C . LEU A 1 103 ? 8.156 3.505 -2.279 1.00 91.12 103 LEU A C 1
ATOM 801 O O . LEU A 1 103 ? 7.786 4.477 -1.617 1.00 91.12 103 LEU A O 1
ATOM 805 N N . ASP A 1 104 ? 9.201 3.564 -3.099 1.00 89.69 104 ASP A N 1
ATOM 806 C CA . ASP A 1 104 ? 9.993 4.770 -3.311 1.00 89.69 104 ASP A CA 1
ATOM 807 C C . ASP A 1 104 ? 9.247 5.790 -4.173 1.00 89.69 104 ASP A C 1
ATOM 809 O O . ASP A 1 104 ? 9.279 6.983 -3.867 1.00 89.69 104 ASP A O 1
ATOM 813 N N . ARG A 1 105 ? 8.470 5.346 -5.170 1.00 90.62 105 ARG A N 1
ATOM 814 C CA . ARG A 1 105 ? 7.562 6.217 -5.941 1.00 90.62 105 ARG A CA 1
ATOM 815 C C . ARG A 1 105 ? 6.446 6.793 -5.085 1.00 90.62 105 ARG A C 1
ATOM 817 O O . ARG A 1 105 ? 6.149 7.978 -5.207 1.00 90.62 105 ARG A O 1
ATOM 824 N N . VAL A 1 106 ? 5.864 5.997 -4.188 1.00 91.25 106 VAL A N 1
ATOM 825 C CA . VAL A 1 106 ? 4.899 6.495 -3.195 1.00 91.25 106 VAL A CA 1
ATOM 826 C C . VAL A 1 106 ? 5.566 7.512 -2.272 1.00 91.25 106 VAL A C 1
ATOM 828 O O . VAL A 1 106 ? 4.998 8.572 -2.017 1.00 91.25 106 VAL A O 1
ATOM 831 N N . GLY A 1 107 ? 6.783 7.226 -1.800 1.00 89.50 107 GLY A N 1
ATOM 832 C CA . GLY A 1 107 ? 7.556 8.162 -0.988 1.00 89.50 107 GLY A CA 1
ATOM 833 C C . GLY A 1 107 ? 7.838 9.477 -1.719 1.00 89.50 107 GLY A C 1
ATOM 834 O O . GLY A 1 107 ? 7.707 10.547 -1.126 1.00 89.50 107 GLY A O 1
ATOM 835 N N . LEU A 1 108 ? 8.172 9.416 -3.009 1.00 89.56 108 LEU A N 1
ATOM 836 C CA . LEU A 1 108 ? 8.364 10.588 -3.861 1.00 89.56 108 LEU A CA 1
ATOM 837 C C . LEU A 1 108 ? 7.056 11.367 -4.051 1.00 89.56 108 LEU A C 1
ATOM 839 O O . LEU A 1 108 ? 7.043 12.579 -3.853 1.00 89.56 108 LEU A O 1
ATOM 843 N N . ALA A 1 109 ? 5.953 10.682 -4.354 1.00 90.12 109 ALA A N 1
ATOM 844 C CA . ALA A 1 109 ? 4.628 11.280 -4.504 1.00 90.12 109 ALA A CA 1
ATOM 845 C C . ALA A 1 109 ? 4.176 12.012 -3.229 1.00 90.12 109 ALA A C 1
ATOM 847 O O . ALA A 1 109 ? 3.730 13.158 -3.285 1.00 90.12 109 ALA A O 1
ATOM 848 N N . ALA A 1 110 ? 4.378 11.392 -2.063 1.00 88.25 110 ALA A N 1
ATOM 849 C CA . ALA A 1 110 ? 4.069 11.995 -0.769 1.00 88.25 110 ALA A CA 1
ATOM 850 C C . ALA A 1 110 ? 4.905 13.258 -0.487 1.00 88.25 110 ALA A C 1
ATOM 852 O O . ALA A 1 110 ? 4.433 14.156 0.209 1.00 88.25 110 ALA A O 1
ATOM 853 N N . ARG A 1 111 ? 6.132 13.340 -1.028 1.00 84.75 111 ARG A N 1
ATOM 854 C CA . ARG A 1 111 ? 7.011 14.521 -0.924 1.00 84.75 111 ARG A CA 1
ATOM 855 C C . ARG A 1 111 ? 6.667 15.620 -1.925 1.00 84.75 111 ARG A C 1
ATOM 857 O O . ARG A 1 111 ? 6.844 16.786 -1.596 1.00 84.75 111 ARG A O 1
ATOM 864 N N . MET A 1 112 ? 6.207 15.261 -3.122 1.00 84.50 112 MET A N 1
ATOM 865 C CA . MET A 1 112 ? 5.722 16.219 -4.125 1.00 84.50 112 MET A CA 1
ATOM 866 C C . MET A 1 112 ? 4.439 16.915 -3.666 1.00 84.50 112 MET A C 1
ATOM 868 O O . MET A 1 112 ? 4.169 18.048 -4.051 1.00 84.50 112 MET A O 1
ATOM 872 N N . HIS A 1 113 ? 3.647 16.250 -2.828 1.00 76.56 113 HIS A N 1
ATOM 873 C CA . HIS A 1 113 ? 2.429 16.826 -2.291 1.00 76.56 113 HIS A CA 1
ATOM 874 C C . HIS A 1 113 ? 2.754 17.969 -1.305 1.00 76.56 113 HIS A C 1
ATOM 876 O O . HIS A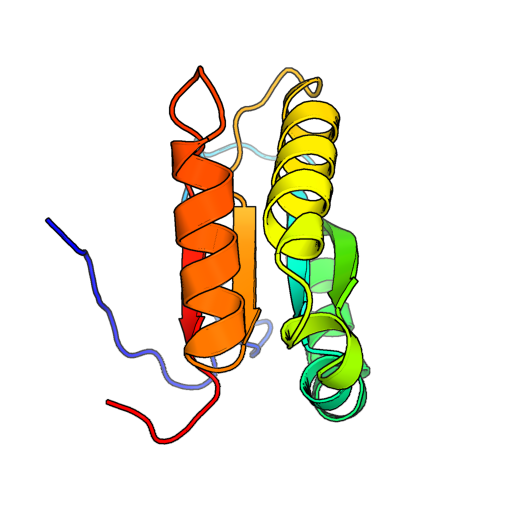 1 113 ? 3.327 17.741 -0.241 1.00 76.56 113 HIS A O 1
ATOM 882 N N . HIS A 1 114 ? 2.335 19.202 -1.630 1.00 67.19 114 HIS A N 1
ATOM 883 C CA . HIS A 1 114 ? 2.603 20.429 -0.851 1.00 67.19 114 HIS A CA 1
ATOM 884 C C . HIS A 1 114 ? 2.174 20.361 0.627 1.00 67.19 114 HIS A C 1
ATOM 886 O O . HIS A 1 114 ? 2.669 21.110 1.466 1.00 67.19 114 HIS A O 1
ATOM 892 N N . GLN A 1 115 ? 1.259 19.452 0.963 1.00 64.88 115 GLN A N 1
ATOM 893 C CA . GLN A 1 115 ? 0.851 19.163 2.336 1.00 64.88 115 GLN A CA 1
ATOM 894 C C . GLN A 1 115 ? 1.321 17.765 2.734 1.00 64.88 115 GLN A C 1
ATOM 896 O O . GLN A 1 115 ? 0.973 16.807 2.048 1.00 64.88 115 GLN A O 1
ATOM 901 N N . ARG A 1 116 ? 2.005 17.611 3.874 1.00 66.31 116 ARG A N 1
ATOM 902 C CA . ARG A 1 116 ? 2.490 16.312 4.387 1.00 66.31 116 ARG A CA 1
ATOM 903 C C . ARG A 1 116 ? 1.382 15.239 4.323 1.00 66.31 116 ARG A C 1
ATOM 905 O O . ARG A 1 116 ? 0.389 15.320 5.047 1.00 66.31 116 ARG A O 1
ATOM 912 N N . VAL A 1 117 ? 1.492 14.282 3.397 1.00 78.38 117 VAL A N 1
ATOM 913 C CA . VAL A 1 117 ? 0.631 13.085 3.340 1.00 78.38 117 VAL A CA 1
ATOM 914 C C . VAL A 1 117 ? 1.356 11.984 4.100 1.00 78.38 117 VAL A C 1
ATOM 916 O O . VAL A 1 117 ? 2.464 11.596 3.730 1.00 78.38 117 VAL A O 1
ATOM 919 N N . SER A 1 118 ? 0.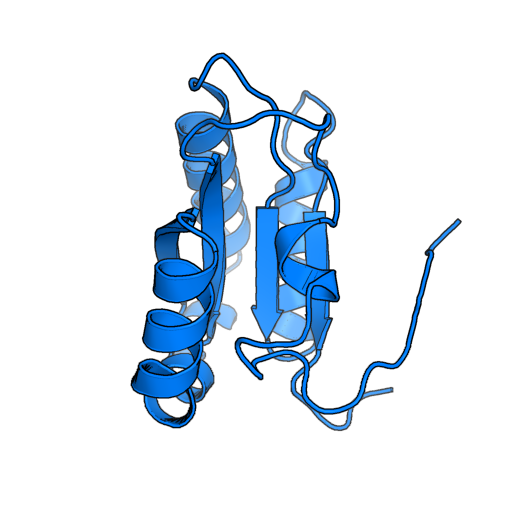749 11.492 5.174 1.00 84.19 118 SER A N 1
ATOM 920 C CA . SER A 1 118 ? 1.259 10.323 5.890 1.00 84.19 118 SER A CA 1
ATOM 921 C C . SER A 1 118 ? 1.033 9.067 5.049 1.00 84.19 118 SER A C 1
ATOM 923 O O . SER A 1 118 ? -0.033 8.907 4.454 1.00 84.19 118 SER A O 1
ATOM 925 N N . TYR A 1 119 ? 2.010 8.163 5.012 1.00 87.81 119 TYR A N 1
ATOM 926 C CA . TYR A 1 119 ? 1.872 6.875 4.336 1.00 87.81 119 TYR A CA 1
ATOM 927 C C . TYR A 1 119 ? 2.509 5.743 5.145 1.00 87.81 119 TYR A C 1
ATOM 929 O O . TYR A 1 119 ? 3.462 5.955 5.896 1.00 87.81 119 TYR A O 1
ATOM 937 N N . ILE A 1 120 ? 1.959 4.542 4.985 1.00 90.31 120 ILE A N 1
ATOM 938 C CA . ILE A 1 120 ? 2.409 3.290 5.593 1.00 90.31 120 ILE A CA 1
ATOM 939 C C . ILE A 1 120 ? 3.037 2.450 4.483 1.00 90.31 120 ILE A C 1
ATOM 941 O O . ILE A 1 120 ? 2.433 2.274 3.425 1.00 90.31 120 ILE A O 1
ATOM 945 N N . ARG A 1 121 ? 4.245 1.929 4.715 1.00 90.88 121 ARG A N 1
ATOM 946 C CA . ARG A 1 121 ? 4.925 1.010 3.791 1.00 90.88 121 ARG A CA 1
ATOM 947 C C . ARG A 1 121 ? 4.704 -0.424 4.262 1.00 90.88 121 ARG A C 1
ATOM 949 O O . ARG A 1 121 ? 5.056 -0.747 5.391 1.00 90.88 121 ARG A O 1
ATOM 956 N N . VAL A 1 122 ? 4.185 -1.270 3.383 1.00 91.25 122 VAL A N 1
ATOM 957 C CA . VAL A 1 122 ? 4.072 -2.720 3.566 1.00 91.25 122 VAL A CA 1
ATOM 958 C C . VAL A 1 122 ? 4.954 -3.381 2.500 1.00 91.25 122 VAL A C 1
ATOM 960 O O . VAL A 1 122 ? 4.523 -3.540 1.355 1.00 91.25 122 VAL A O 1
ATOM 963 N N . PRO A 1 123 ? 6.225 -3.678 2.819 1.00 88.62 123 PRO A N 1
ATOM 964 C CA . PRO A 1 123 ? 7.134 -4.306 1.872 1.00 88.62 123 PRO A CA 1
ATOM 965 C C . PRO A 1 123 ? 6.757 -5.773 1.644 1.00 88.62 123 PRO A C 1
ATOM 967 O O . PRO A 1 123 ? 6.593 -6.525 2.600 1.00 88.62 123 PRO A O 1
ATOM 970 N N . VAL A 1 124 ? 6.643 -6.183 0.377 1.00 80.25 124 VAL A N 1
ATOM 971 C CA . VAL A 1 124 ? 6.311 -7.571 -0.026 1.00 80.25 124 VAL A CA 1
ATOM 972 C C . VAL A 1 124 ? 7.406 -8.166 -0.920 1.00 80.25 124 VAL A C 1
ATOM 974 O O . VAL A 1 124 ? 7.157 -8.925 -1.849 1.00 80.25 124 VAL A O 1
ATOM 977 N N . GLY A 1 125 ? 8.658 -7.799 -0.661 1.00 69.69 125 GLY A N 1
ATOM 978 C CA . GLY A 1 125 ? 9.810 -8.278 -1.417 1.00 69.69 125 GLY A CA 1
ATOM 979 C C . GLY A 1 125 ? 11.040 -8.414 -0.532 1.00 69.69 125 GLY A C 1
ATOM 980 O O . GLY A 1 125 ? 11.180 -7.712 0.465 1.00 69.69 125 GLY A O 1
ATOM 981 N N . LEU A 1 126 ? 11.938 -9.314 -0.924 1.00 56.88 126 LEU A N 1
ATOM 982 C CA . LEU A 1 126 ? 13.163 -9.688 -0.207 1.00 56.88 126 LEU A CA 1
ATOM 983 C C . LEU A 1 126 ? 14.307 -8.674 -0.411 1.00 56.88 126 LEU A C 1
ATOM 985 O O . LEU A 1 126 ? 15.456 -9.043 -0.618 1.00 56.88 126 LEU A O 1
ATOM 989 N N . MET A 1 127 ? 13.983 -7.384 -0.402 1.00 52.78 127 MET A N 1
ATOM 990 C CA . MET A 1 127 ? 14.964 -6.300 -0.462 1.00 52.78 127 MET A CA 1
ATOM 991 C C . MET A 1 127 ? 14.865 -5.557 0.866 1.00 52.78 127 MET A C 1
ATOM 993 O O . MET A 1 127 ? 13.984 -4.713 1.046 1.00 52.78 127 MET A O 1
ATOM 997 N N . GLY A 1 128 ? 15.692 -6.007 1.811 1.00 42.88 128 GLY A N 1
ATOM 998 C CA . GLY A 1 128 ? 15.911 -5.384 3.116 1.00 42.88 128 GLY A CA 1
ATOM 999 C C . GLY A 1 128 ? 16.918 -4.253 3.022 1.00 42.88 128 GLY A C 1
ATOM 1000 O O . GLY A 1 128 ? 17.894 -4.415 2.257 1.00 42.88 128 GLY A O 1
#